Protein AF-A0A2R7SC81-F1 (afdb_monomer_lite)

pLDDT: mean 94.29, std 7.07, range [42.66, 98.12]

Structure (mmCIF, N/CA/C/O backbon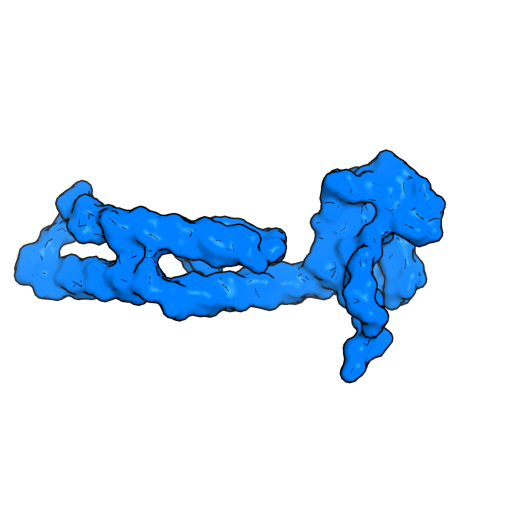e):
data_AF-A0A2R7SC81-F1
#
_entry.id   AF-A0A2R7SC81-F1
#
loop_
_atom_site.group_PDB
_atom_site.id
_atom_site.type_symbol
_atom_site.label_atom_id
_atom_site.label_alt_id
_atom_site.label_comp_id
_atom_site.label_asym_id
_atom_site.label_entity_id
_atom_site.label_seq_id
_atom_site.pdbx_PDB_ins_code
_atom_site.Cartn_x
_atom_site.Cartn_y
_atom_site.Cartn_z
_atom_site.occupancy
_atom_site.B_iso_or_equiv
_atom_site.auth_seq_id
_atom_site.auth_comp_id
_atom_site.auth_asym_id
_atom_site.auth_atom_id
_atom_site.pdbx_PDB_model_num
ATOM 1 N N . MET A 1 1 ? 4.784 -15.502 22.040 1.00 42.66 1 MET A N 1
ATOM 2 C CA . MET A 1 1 ? 3.346 -15.345 22.339 1.00 42.66 1 MET A CA 1
ATOM 3 C C . MET A 1 1 ? 3.071 -13.858 22.461 1.00 42.66 1 MET A C 1
ATOM 5 O O . MET A 1 1 ? 3.618 -13.239 23.364 1.00 42.66 1 MET A O 1
ATOM 9 N N . LEU A 1 2 ? 2.344 -13.264 21.513 1.00 50.34 2 LEU A N 1
ATOM 10 C CA . LEU A 1 2 ? 1.927 -11.863 21.614 1.00 50.34 2 LEU A CA 1
ATOM 11 C C . LEU A 1 2 ? 0.830 -11.797 22.681 1.00 50.34 2 LEU A C 1
ATOM 13 O O . LEU A 1 2 ? -0.274 -12.274 22.470 1.00 50.34 2 LEU A O 1
ATOM 17 N N . THR A 1 3 ? 1.156 -11.289 23.865 1.00 61.59 3 THR A N 1
ATOM 18 C CA . THR A 1 3 ? 0.229 -11.230 25.009 1.00 61.59 3 THR A CA 1
ATOM 19 C C . THR A 1 3 ? -0.643 -9.973 25.012 1.00 61.59 3 THR A C 1
ATOM 21 O O . THR A 1 3 ? -1.399 -9.759 25.955 1.00 61.59 3 THR A O 1
ATOM 24 N N . GLN A 1 4 ? -0.555 -9.130 23.978 1.00 80.62 4 GLN A N 1
ATOM 25 C CA . GLN A 1 4 ? -1.267 -7.855 23.906 1.00 80.62 4 GLN A CA 1
ATOM 26 C C . GLN A 1 4 ? -2.050 -7.731 22.604 1.00 80.62 4 GLN A C 1
ATOM 28 O O . GLN A 1 4 ? -1.534 -8.032 21.532 1.00 80.62 4 GLN A O 1
ATOM 33 N N . SER A 1 5 ? -3.279 -7.228 22.713 1.00 89.81 5 SER A N 1
ATOM 34 C CA . SER A 1 5 ? -4.103 -6.848 21.567 1.00 89.81 5 SER A CA 1
ATOM 35 C C . SER A 1 5 ? -3.439 -5.724 20.766 1.00 89.81 5 SER A C 1
ATOM 37 O O . SER A 1 5 ? -2.905 -4.804 21.390 1.00 89.81 5 SER A O 1
ATOM 39 N N . LYS A 1 6 ? -3.514 -5.725 19.433 1.00 92.81 6 LYS A N 1
ATOM 40 C CA . LYS A 1 6 ? -2.912 -4.705 18.552 1.00 92.81 6 LYS A CA 1
ATOM 41 C C . LYS A 1 6 ? -3.990 -3.993 17.740 1.00 92.81 6 LYS A C 1
ATOM 43 O O . LYS A 1 6 ? -4.846 -4.641 17.148 1.00 92.81 6 LYS A O 1
ATOM 48 N N . ALA A 1 7 ? -3.946 -2.662 17.689 1.00 95.56 7 ALA A N 1
ATOM 49 C CA . ALA A 1 7 ? -4.797 -1.908 16.772 1.00 95.56 7 ALA A CA 1
ATOM 50 C C . ALA A 1 7 ? -4.207 -1.939 15.353 1.00 95.56 7 ALA A C 1
ATOM 52 O O . ALA A 1 7 ? -3.069 -1.518 15.143 1.00 95.56 7 ALA A O 1
ATOM 53 N N . LEU A 1 8 ? -4.982 -2.433 14.386 1.00 94.62 8 LEU A N 1
ATOM 54 C CA . LEU A 1 8 ? -4.540 -2.614 12.998 1.00 94.62 8 LEU A CA 1
ATOM 55 C C . LEU A 1 8 ? -4.918 -1.429 12.103 1.00 94.62 8 LEU A C 1
ATOM 57 O O . LEU A 1 8 ? -4.164 -1.073 11.198 1.00 94.62 8 LEU A O 1
ATOM 61 N N . GLY A 1 9 ? -6.067 -0.810 12.370 1.00 95.25 9 GLY A N 1
ATOM 62 C CA . GLY A 1 9 ? -6.602 0.292 11.579 1.00 95.25 9 GLY A CA 1
ATOM 63 C C . GLY A 1 9 ? -8.039 0.626 11.958 1.00 95.25 9 GLY A C 1
ATOM 64 O O . GLY A 1 9 ? -8.497 0.328 13.065 1.00 95.25 9 GLY A O 1
ATOM 65 N N . THR A 1 10 ? -8.752 1.234 11.017 1.00 95.75 10 THR A N 1
ATOM 66 C CA . THR A 1 10 ? -10.188 1.507 11.113 1.00 95.75 10 THR A CA 1
ATOM 67 C C . THR A 1 10 ? -10.917 0.947 9.903 1.00 95.75 10 THR A C 1
ATOM 69 O O . THR A 1 10 ? -10.359 0.962 8.810 1.00 95.75 10 THR A O 1
ATOM 72 N N . ASP A 1 11 ? -12.160 0.525 10.104 1.00 94.81 11 ASP A N 1
ATOM 73 C CA . ASP A 1 11 ? -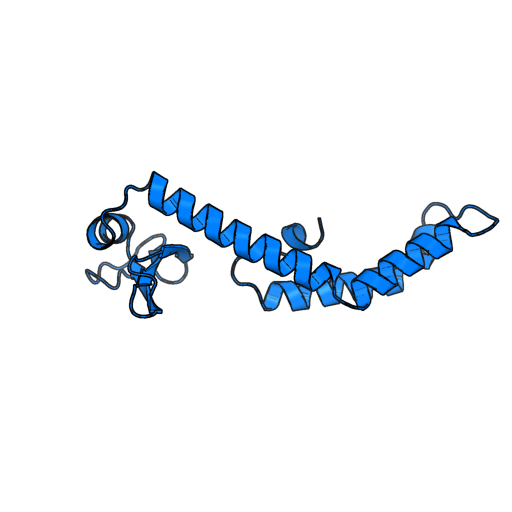13.065 0.042 9.063 1.00 94.81 11 ASP A CA 1
ATOM 74 C C . ASP A 1 11 ? -14.366 0.863 9.111 1.00 94.81 11 ASP A C 1
ATOM 76 O O . ASP A 1 11 ? -15.014 0.962 10.157 1.00 94.81 11 ASP A O 1
ATOM 80 N N . ASP A 1 12 ? -14.710 1.521 8.006 1.00 93.81 12 ASP A N 1
ATOM 81 C CA . ASP A 1 12 ? -15.928 2.316 7.837 1.00 93.81 12 ASP A CA 1
ATOM 82 C C . ASP A 1 12 ? -17.100 1.522 7.234 1.00 93.81 12 ASP A C 1
ATOM 84 O O . ASP A 1 12 ? -18.248 1.960 7.345 1.00 93.81 12 ASP A O 1
ATOM 88 N N . ALA A 1 13 ? -16.852 0.332 6.677 1.00 94.12 13 ALA A N 1
ATOM 89 C CA . ALA A 1 13 ? -17.889 -0.596 6.238 1.00 94.12 13 ALA A CA 1
ATOM 90 C C . ALA A 1 13 ? -18.550 -1.304 7.431 1.00 94.12 13 ALA A C 1
ATOM 92 O O . ALA A 1 13 ? -19.764 -1.539 7.429 1.00 94.12 13 ALA A O 1
ATOM 93 N N . VAL A 1 14 ? -17.784 -1.600 8.486 1.00 95.00 14 VAL A N 1
ATOM 94 C CA . VAL A 1 14 ? -18.324 -2.161 9.732 1.00 95.00 14 VAL A CA 1
ATOM 95 C C . VAL A 1 14 ? -18.812 -1.037 10.646 1.00 95.00 14 VAL A C 1
ATOM 97 O O . VAL A 1 14 ? -18.040 -0.341 11.306 1.00 95.00 14 VAL A O 1
ATOM 100 N N . THR A 1 15 ? -20.135 -0.881 10.713 1.00 96.69 15 THR A N 1
ATOM 101 C CA . THR A 1 15 ? -20.811 0.199 11.459 1.00 96.69 15 THR A CA 1
ATOM 102 C C . THR A 1 15 ? -21.418 -0.254 12.792 1.00 96.69 15 THR A C 1
ATOM 104 O O . THR A 1 15 ? -22.157 0.504 13.429 1.00 96.69 15 THR A O 1
ATOM 107 N N . THR A 1 16 ? -21.107 -1.473 13.242 1.00 96.88 16 THR A N 1
ATOM 108 C CA . THR A 1 16 ? -21.600 -2.055 14.501 1.00 96.88 16 THR A CA 1
ATOM 109 C C . THR A 1 16 ? -20.437 -2.504 15.381 1.00 96.88 16 THR A C 1
ATOM 111 O O . THR A 1 16 ? -19.447 -3.019 14.885 1.00 96.88 16 THR A O 1
ATOM 114 N N . CYS A 1 17 ? -20.531 -2.260 16.690 1.00 97.31 17 CYS A N 1
ATOM 115 C CA . CYS A 1 17 ? -19.509 -2.650 17.662 1.00 97.31 17 CYS A CA 1
ATOM 116 C C . CYS A 1 17 ? -19.721 -4.085 18.154 1.00 97.31 17 CYS A C 1
ATOM 118 O O . CYS A 1 17 ? -20.740 -4.354 18.793 1.00 97.31 17 CYS A O 1
ATOM 120 N N . ASP A 1 18 ? -18.708 -4.935 18.014 1.00 96.56 18 ASP A N 1
ATOM 121 C CA . ASP A 1 18 ? -18.754 -6.339 18.450 1.00 96.56 18 ASP A CA 1
ATOM 122 C C . ASP A 1 18 ? -18.852 -6.499 19.978 1.00 96.56 18 ASP A C 1
ATOM 124 O O . ASP A 1 18 ? -19.338 -7.503 20.483 1.00 96.56 18 ASP A O 1
ATOM 128 N N . CYS A 1 19 ? -18.434 -5.488 20.749 1.00 95.25 19 CYS A N 1
ATOM 129 C CA . CYS A 1 19 ? -18.451 -5.547 22.215 1.00 95.25 19 CYS A CA 1
ATOM 130 C C . CYS A 1 19 ? -19.814 -5.188 22.830 1.00 95.25 19 CYS A C 1
ATOM 132 O O . CYS A 1 19 ? -20.214 -5.783 23.826 1.00 95.25 19 CYS A O 1
ATOM 134 N N . CYS A 1 20 ? -20.502 -4.171 22.304 1.00 96.19 20 CYS A N 1
ATOM 135 C CA . CYS A 1 20 ? -21.724 -3.637 22.924 1.00 96.19 20 CYS A CA 1
ATOM 136 C C . CYS A 1 20 ? -22.944 -3.632 22.001 1.00 96.19 20 CYS A C 1
ATOM 138 O O . CYS A 1 20 ? -23.994 -3.132 22.396 1.00 96.19 20 CYS A O 1
ATOM 140 N N . GLY A 1 21 ? -22.802 -4.114 20.764 1.00 96.25 21 GLY A N 1
ATOM 141 C CA . GLY A 1 21 ? -23.875 -4.168 19.771 1.00 96.25 21 GLY A CA 1
ATOM 142 C C . GLY A 1 21 ? -24.332 -2.806 19.244 1.00 96.25 21 GLY A C 1
ATOM 143 O O . GLY A 1 21 ? -25.272 -2.737 18.457 1.00 96.25 21 GLY A O 1
ATOM 144 N N . ARG A 1 22 ? -23.700 -1.697 19.658 1.00 95.81 22 ARG A N 1
ATOM 145 C CA . ARG A 1 22 ? -24.069 -0.360 19.177 1.00 95.81 22 ARG A CA 1
ATOM 146 C C . ARG A 1 22 ? -23.828 -0.264 17.671 1.00 95.81 22 ARG A C 1
ATOM 148 O O . ARG A 1 22 ? -22.693 -0.437 17.235 1.00 95.81 22 ARG A O 1
ATOM 155 N N . SER A 1 23 ? -24.874 0.071 16.927 1.00 95.94 23 SER A N 1
ATOM 156 C CA . SER A 1 23 ? -24.873 0.252 15.474 1.00 95.94 23 SER A CA 1
ATOM 157 C C . SER A 1 23 ? -24.819 1.734 15.067 1.00 95.94 23 SER A C 1
ATOM 159 O O . SER A 1 23 ? -24.750 2.625 15.925 1.00 95.94 23 SER A O 1
ATOM 161 N N . ASN A 1 24 ? -24.844 2.002 13.754 1.00 94.94 24 ASN A N 1
ATOM 162 C CA . ASN A 1 24 ? -24.752 3.339 13.149 1.00 94.94 24 ASN A CA 1
ATOM 163 C C . ASN A 1 24 ? -23.475 4.104 13.544 1.00 94.94 24 ASN A C 1
ATOM 165 O O . ASN A 1 24 ? -23.481 5.325 13.731 1.00 94.94 24 ASN A O 1
ATOM 169 N N . LEU A 1 25 ? -22.367 3.382 13.716 1.00 95.06 25 LEU A N 1
ATOM 170 C CA . LEU A 1 25 ? -21.054 3.974 13.945 1.00 95.06 25 LEU A CA 1
ATOM 171 C C . LEU A 1 25 ? -20.484 4.508 12.630 1.00 95.06 25 LEU A C 1
ATOM 173 O O . LEU A 1 25 ? -20.637 3.882 11.589 1.00 95.06 25 LEU A O 1
ATOM 177 N N . LYS A 1 26 ? -19.783 5.648 12.690 1.00 95.25 26 LYS A N 1
ATOM 178 C CA . LYS A 1 26 ? -19.078 6.210 11.522 1.00 95.25 26 LYS A CA 1
ATOM 179 C C . LYS A 1 26 ? -17.922 5.327 11.046 1.00 95.25 26 LYS A C 1
ATOM 181 O O . LYS A 1 26 ? -17.550 5.399 9.888 1.00 95.25 26 LYS A O 1
ATOM 186 N N . PHE A 1 27 ? -17.314 4.605 11.981 1.00 95.75 27 PHE A N 1
ATOM 187 C CA . PHE A 1 27 ? -16.237 3.653 11.763 1.00 95.75 27 PHE A CA 1
ATOM 188 C C . PHE A 1 27 ? -16.095 2.779 13.010 1.00 95.75 27 PHE A C 1
ATOM 190 O O . PHE A 1 27 ? -16.524 3.154 14.114 1.00 95.75 27 PHE A O 1
ATOM 197 N N . THR A 1 28 ? -15.416 1.657 12.846 1.00 97.19 28 THR A N 1
ATOM 198 C CA . THR A 1 28 ? -14.918 0.810 13.923 1.00 97.19 28 THR A CA 1
ATOM 199 C C . THR A 1 28 ? -13.398 0.756 13.893 1.00 97.19 28 THR A C 1
ATOM 201 O O . THR A 1 28 ? -12.747 1.037 12.891 1.00 97.19 28 THR A O 1
ATOM 204 N N . VAL A 1 29 ? -12.816 0.472 15.048 1.00 96.94 29 VAL A N 1
ATOM 205 C CA . VAL A 1 29 ? -11.393 0.221 15.222 1.00 96.94 29 VAL A CA 1
ATOM 206 C C . VAL A 1 29 ? -11.178 -1.279 15.105 1.00 96.94 29 VAL A C 1
ATOM 208 O O . VAL A 1 29 ? -11.778 -2.037 15.869 1.00 96.94 29 VAL A O 1
ATOM 211 N N . VAL A 1 30 ? -10.310 -1.676 14.180 1.00 96.75 30 VAL A N 1
ATOM 212 C CA . VAL A 1 30 ? -9.934 -3.072 13.952 1.00 96.75 30 VAL A CA 1
ATOM 213 C C . VAL A 1 30 ? -8.855 -3.450 14.960 1.00 96.75 30 VAL A C 1
ATOM 215 O O . VAL A 1 30 ? -7.780 -2.836 14.987 1.00 96.75 30 VAL A O 1
ATOM 218 N N . ILE A 1 31 ? -9.141 -4.437 15.805 1.00 96.06 31 ILE A N 1
ATOM 219 C CA . ILE A 1 31 ? -8.230 -4.911 16.849 1.00 96.06 31 ILE A CA 1
ATOM 220 C C . ILE A 1 31 ? -7.972 -6.397 16.655 1.00 96.06 31 ILE A C 1
ATOM 222 O O . ILE A 1 31 ? -8.903 -7.189 16.597 1.00 96.06 31 ILE A O 1
ATOM 226 N N . GLU A 1 32 ? -6.700 -6.769 16.619 1.00 95.56 32 GLU A N 1
ATOM 227 C CA . GLU A 1 32 ? -6.270 -8.156 16.747 1.00 95.56 32 GLU A CA 1
ATOM 228 C C . GLU A 1 32 ? -6.114 -8.485 18.232 1.00 95.56 32 GLU A C 1
ATOM 230 O O . GLU A 1 32 ? -5.396 -7.791 18.958 1.00 95.56 32 GLU A O 1
ATOM 235 N N . LEU A 1 33 ? -6.815 -9.508 18.709 1.00 93.62 33 LEU A N 1
ATOM 236 C CA . LEU A 1 33 ? -6.722 -9.999 20.078 1.00 93.62 33 LEU A CA 1
ATOM 237 C C . LEU A 1 33 ? -5.498 -10.917 20.248 1.00 93.62 33 LEU A C 1
ATOM 239 O O . LEU A 1 33 ? -4.996 -11.463 19.269 1.00 93.62 33 LEU A O 1
ATOM 243 N N . PRO A 1 34 ? -5.038 -11.177 21.487 1.00 90.25 34 PRO A N 1
ATOM 244 C CA . PRO A 1 34 ? -3.953 -12.134 21.741 1.00 90.25 34 PRO A CA 1
ATOM 245 C C . PRO A 1 34 ? -4.222 -13.555 21.212 1.00 90.25 34 PRO A C 1
ATOM 247 O O . PRO A 1 34 ? -3.285 -14.320 21.000 1.00 90.25 34 PRO A O 1
ATOM 250 N N . SER A 1 35 ? -5.496 -13.912 21.005 1.00 89.25 35 SER A N 1
ATOM 251 C CA . SER A 1 35 ? -5.930 -15.167 20.378 1.00 89.25 35 SER A CA 1
ATOM 252 C C . SER A 1 35 ? -5.687 -15.221 18.863 1.00 89.25 35 SER A C 1
ATOM 254 O O . SER A 1 35 ? -5.809 -16.293 18.279 1.00 89.25 35 SER A O 1
ATOM 256 N N . GLY A 1 36 ? -5.363 -14.092 18.225 1.00 88.44 36 GLY A N 1
ATOM 257 C CA . GLY A 1 36 ? -5.315 -13.930 16.769 1.00 88.44 36 GLY A CA 1
ATOM 258 C C . GLY A 1 36 ? -6.670 -13.598 16.134 1.00 88.44 36 GLY A C 1
ATOM 259 O O . GLY A 1 36 ? -6.754 -13.438 14.921 1.00 88.44 36 GLY A O 1
ATOM 260 N N . GLU A 1 37 ? -7.735 -13.488 16.931 1.00 93.25 37 GLU A N 1
ATOM 261 C CA . GLU A 1 37 ? -9.054 -13.073 16.450 1.00 93.25 37 GLU A CA 1
ATOM 262 C C . GLU A 1 37 ? -9.076 -11.572 16.134 1.00 93.25 37 GLU A C 1
ATOM 264 O O . GLU A 1 37 ? -8.550 -10.763 16.900 1.00 93.25 37 GLU A O 1
ATOM 269 N N . VAL A 1 38 ? -9.709 -11.198 15.020 1.00 95.19 38 VAL A N 1
ATOM 270 C CA . VAL A 1 38 ? -9.882 -9.800 14.611 1.00 95.19 38 VAL A CA 1
ATOM 271 C C . VAL A 1 38 ? -11.302 -9.347 14.934 1.00 95.19 38 VAL A C 1
ATOM 273 O O . VAL A 1 38 ? -12.266 -9.929 14.444 1.00 95.19 38 VAL A O 1
ATOM 276 N N . VAL A 1 39 ? -11.419 -8.287 15.733 1.00 96.31 39 VAL A N 1
ATOM 277 C CA . VAL A 1 39 ? -12.689 -7.720 16.210 1.00 96.31 39 VAL A CA 1
ATOM 278 C C . VAL A 1 39 ? -12.815 -6.240 15.849 1.00 96.31 39 VAL A C 1
ATOM 280 O O . VAL A 1 39 ? -11.819 -5.518 15.740 1.00 96.31 39 VAL A O 1
ATOM 283 N N . HIS A 1 40 ? -14.054 -5.773 15.714 1.00 97.50 40 HIS A N 1
ATOM 284 C CA . HIS A 1 40 ? -14.415 -4.415 15.324 1.00 97.50 40 HIS A CA 1
ATOM 285 C C . HIS A 1 40 ? -15.098 -3.695 16.481 1.00 97.50 40 HIS A C 1
ATOM 287 O O . HIS A 1 40 ? -16.262 -3.919 16.823 1.00 97.50 40 HIS A O 1
ATOM 293 N N . TYR A 1 41 ? -14.372 -2.769 17.102 1.00 97.56 41 TYR A N 1
ATOM 294 C CA . TYR A 1 41 ? -14.889 -2.024 18.242 1.00 97.56 41 TYR A CA 1
ATOM 295 C C . TYR A 1 41 ? -15.153 -0.569 17.905 1.00 97.56 41 TYR A C 1
ATOM 297 O O . TYR A 1 41 ? -14.330 0.124 17.315 1.00 97.56 41 TYR A O 1
ATOM 305 N N . GLY A 1 42 ? -16.273 -0.043 18.399 1.00 96.81 42 GLY A N 1
ATOM 306 C CA . GLY A 1 42 ? -16.441 1.402 18.477 1.00 96.81 42 GLY A CA 1
ATOM 307 C C . GLY A 1 42 ? -15.309 2.025 19.301 1.00 96.81 42 GLY A C 1
ATOM 308 O O . GLY A 1 42 ? -14.785 1.411 20.231 1.00 96.81 42 GLY A O 1
ATOM 309 N N . GLN A 1 43 ? -14.954 3.273 19.004 1.00 95.31 43 GLN A N 1
ATOM 310 C CA . GLN A 1 43 ? -13.774 3.945 19.563 1.00 95.31 43 GLN A CA 1
ATOM 311 C C . GLN A 1 43 ? -13.659 3.874 21.104 1.00 95.31 43 GLN A C 1
ATOM 313 O O . GLN A 1 43 ? -12.568 3.709 21.641 1.00 95.31 43 GLN A O 1
ATOM 318 N N . VAL A 1 44 ? -14.780 3.990 21.826 1.00 95.44 44 VAL A N 1
ATOM 319 C CA . VAL A 1 44 ? -14.811 3.895 23.300 1.00 95.44 44 VAL A CA 1
ATOM 320 C C . VAL A 1 44 ? -14.590 2.455 23.775 1.00 95.44 44 VAL A C 1
ATOM 322 O O . VAL A 1 44 ? -13.862 2.226 24.742 1.00 95.44 44 VAL A O 1
ATOM 325 N N . CYS A 1 45 ? -15.193 1.477 23.097 1.00 96.38 45 CYS A N 1
ATOM 326 C CA . CYS A 1 45 ? -15.013 0.058 23.402 1.00 96.38 45 CYS A CA 1
ATOM 327 C C . CYS A 1 45 ? -13.585 -0.402 23.106 1.00 96.38 45 CYS A C 1
ATOM 329 O O . CYS A 1 45 ? -13.039 -1.165 23.895 1.00 96.38 45 CYS A O 1
ATOM 331 N N . ALA A 1 46 ? -12.961 0.132 22.053 1.00 95.44 46 ALA A N 1
ATOM 332 C CA . ALA A 1 46 ? -11.558 -0.100 21.739 1.00 95.44 46 ALA A CA 1
ATOM 333 C C . ALA A 1 46 ? -10.653 0.320 22.906 1.00 95.44 46 ALA A C 1
ATOM 335 O O . ALA A 1 46 ? -9.877 -0.490 23.409 1.00 95.44 46 ALA A O 1
ATOM 336 N N . THR A 1 47 ? -10.810 1.547 23.416 1.00 95.69 47 THR A N 1
ATOM 337 C CA . THR A 1 47 ? -10.022 2.016 24.570 1.00 95.69 47 THR A CA 1
ATOM 338 C C . THR A 1 47 ? -10.297 1.211 25.845 1.00 95.69 47 THR A C 1
ATOM 340 O O . THR A 1 47 ? -9.372 0.919 26.595 1.00 95.69 47 THR A O 1
ATOM 343 N N . ARG A 1 48 ? -11.554 0.805 26.085 1.00 94.69 48 ARG A N 1
ATOM 344 C CA . ARG A 1 48 ? -11.939 0.040 27.285 1.00 94.69 48 ARG A CA 1
ATOM 345 C C . ARG A 1 48 ? -11.410 -1.395 27.279 1.00 94.69 48 ARG A C 1
ATOM 347 O O . ARG A 1 48 ? -10.904 -1.832 28.301 1.00 94.69 48 ARG A O 1
ATOM 354 N N . ASN A 1 49 ? -11.513 -2.107 26.155 1.00 93.44 49 ASN A N 1
ATOM 355 C CA . ASN A 1 49 ? -11.076 -3.506 26.061 1.00 93.44 49 ASN A CA 1
ATOM 356 C C . ASN A 1 49 ? -9.555 -3.651 26.009 1.00 93.44 49 ASN A C 1
ATOM 358 O O . ASN A 1 49 ? -9.016 -4.635 26.497 1.00 93.44 49 ASN A O 1
ATOM 362 N N . THR A 1 50 ? -8.860 -2.678 25.420 1.00 91.94 50 THR A N 1
ATOM 363 C CA . THR A 1 50 ? -7.395 -2.736 25.295 1.00 91.94 50 THR A CA 1
ATOM 364 C C . THR A 1 50 ? -6.656 -2.070 26.452 1.00 91.94 50 THR A C 1
ATOM 366 O O . THR A 1 50 ? -5.451 -2.259 26.589 1.00 91.94 50 THR A O 1
ATOM 369 N N . GLY A 1 51 ? -7.339 -1.235 27.244 1.00 93.81 51 GLY A N 1
ATOM 370 C CA . GLY A 1 51 ? -6.709 -0.368 28.245 1.00 93.81 51 GLY A CA 1
ATOM 371 C C . GLY A 1 51 ? -5.843 0.747 27.645 1.00 93.81 51 GLY A C 1
ATOM 372 O O . GLY A 1 51 ? -5.161 1.460 28.379 1.00 93.81 51 GLY A O 1
ATOM 373 N N . LYS A 1 52 ? -5.851 0.913 26.316 1.00 93.88 52 LYS A N 1
ATOM 374 C CA . LYS A 1 52 ? -5.019 1.888 25.607 1.00 93.88 52 LYS A CA 1
ATOM 375 C C . LYS A 1 52 ? -5.755 3.203 25.433 1.00 93.88 52 LYS A C 1
ATOM 377 O O . LYS A 1 52 ? -6.959 3.261 25.186 1.00 93.88 52 LYS A O 1
ATOM 382 N N . THR A 1 53 ? -5.000 4.286 25.503 1.00 95.38 53 THR A N 1
ATOM 383 C CA . THR A 1 53 ? -5.466 5.624 25.147 1.00 95.38 53 THR A CA 1
ATOM 384 C C . THR A 1 53 ? -5.599 5.759 23.627 1.00 95.38 53 THR A C 1
ATOM 386 O O . THR A 1 53 ? -4.955 5.048 22.855 1.00 95.38 53 THR A O 1
ATOM 389 N N . ARG A 1 54 ? -6.404 6.721 23.160 1.00 94.12 54 ARG A N 1
ATOM 390 C CA . ARG A 1 54 ? -6.551 6.994 21.717 1.00 94.12 54 ARG A CA 1
ATOM 391 C C . ARG A 1 54 ? -5.215 7.286 21.013 1.00 94.12 54 ARG A C 1
ATOM 393 O O . ARG A 1 54 ? -5.024 6.749 19.926 1.00 94.12 54 ARG A O 1
ATOM 400 N N . PRO A 1 55 ? -4.284 8.081 21.583 1.00 96.06 55 PRO A N 1
ATOM 401 C CA . PRO A 1 55 ? -2.973 8.282 20.969 1.00 96.06 55 PRO A CA 1
ATOM 402 C C . PRO A 1 55 ? -2.180 6.984 20.797 1.00 96.06 55 PRO A C 1
ATOM 404 O 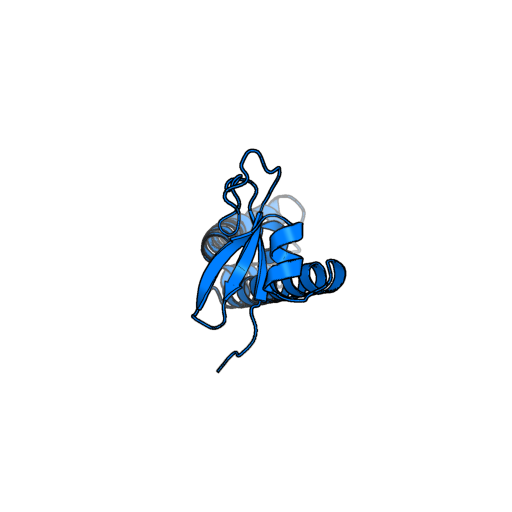O . PRO A 1 55 ? -1.549 6.808 19.761 1.00 96.06 55 PRO A O 1
ATOM 407 N N . GLN A 1 56 ? -2.247 6.062 21.765 1.00 95.69 56 GLN A N 1
ATOM 408 C CA . GLN A 1 56 ? -1.590 4.754 21.662 1.00 95.69 56 GLN A CA 1
ATOM 409 C C . GLN A 1 56 ? -2.203 3.907 20.543 1.00 95.69 56 GLN A C 1
ATOM 411 O O . GLN A 1 56 ? -1.467 3.388 19.710 1.00 95.69 56 GLN A O 1
ATOM 416 N N . LEU A 1 57 ? -3.538 3.839 20.460 1.00 95.44 57 LEU A N 1
ATOM 417 C CA . LEU A 1 57 ? -4.222 3.135 19.369 1.00 95.44 57 LEU A CA 1
ATOM 418 C C . LEU A 1 57 ? -3.833 3.714 18.001 1.00 95.44 57 LEU A C 1
ATOM 420 O O . LEU A 1 57 ? -3.455 2.972 17.102 1.00 95.44 57 LEU A O 1
ATOM 424 N N . ASN A 1 58 ? -3.851 5.040 17.853 1.00 95.56 58 ASN A N 1
ATOM 425 C CA . ASN A 1 58 ? -3.463 5.698 16.605 1.00 95.56 58 ASN A CA 1
ATOM 426 C C . ASN A 1 58 ? -1.988 5.451 16.248 1.00 95.56 58 ASN A C 1
ATOM 428 O O . ASN A 1 58 ? -1.657 5.285 15.074 1.00 95.56 58 ASN A O 1
ATOM 432 N N . ALA A 1 59 ? -1.094 5.437 17.242 1.00 95.88 59 ALA A N 1
ATOM 433 C CA . ALA A 1 59 ? 0.317 5.132 17.033 1.00 95.88 59 ALA A CA 1
ATOM 434 C C . ALA A 1 59 ? 0.513 3.691 16.539 1.00 95.88 59 ALA A C 1
ATOM 436 O O . ALA A 1 59 ? 1.300 3.468 15.621 1.00 95.88 59 ALA A O 1
ATOM 437 N N . GLU A 1 60 ? -0.239 2.736 17.086 1.00 95.38 60 GLU A N 1
ATOM 438 C CA . GLU A 1 60 ? -0.216 1.337 16.649 1.00 95.38 60 GLU A CA 1
ATOM 439 C C . GLU A 1 60 ? -0.738 1.164 15.229 1.00 95.38 60 GLU A C 1
ATOM 441 O O . GLU A 1 60 ? -0.048 0.557 14.413 1.00 95.38 60 GLU A O 1
ATOM 446 N N . MET A 1 61 ? -1.883 1.770 14.901 1.00 95.81 61 MET A N 1
ATOM 447 C CA . MET A 1 61 ? -2.416 1.760 13.535 1.00 95.81 61 MET A CA 1
ATOM 448 C C . MET A 1 61 ? -1.405 2.342 12.546 1.00 95.81 61 MET A C 1
ATOM 450 O O . MET A 1 61 ? -1.170 1.777 11.482 1.00 95.81 61 MET A O 1
ATOM 454 N N . LYS A 1 62 ? -0.754 3.455 12.909 1.00 95.44 62 LYS A N 1
ATOM 455 C CA . LYS A 1 62 ? 0.283 4.077 12.080 1.00 95.44 62 LYS A CA 1
ATOM 456 C C . LYS A 1 62 ? 1.508 3.175 11.921 1.00 95.44 62 LYS A C 1
ATOM 458 O O . LYS A 1 62 ? 2.059 3.109 10.824 1.00 95.44 62 LYS A O 1
ATOM 463 N N . SER A 1 63 ? 1.942 2.503 12.990 1.00 95.19 63 SER A N 1
ATOM 464 C CA . SER A 1 63 ? 3.055 1.547 12.939 1.00 95.19 63 SER A CA 1
ATOM 465 C C . SER A 1 63 ? 2.714 0.371 12.033 1.00 95.19 63 SER A C 1
ATOM 467 O O . SER A 1 63 ? 3.481 0.060 11.129 1.00 95.19 63 SER A O 1
ATOM 469 N N . HIS A 1 64 ? 1.533 -0.219 12.215 1.00 95.00 64 HIS A N 1
ATOM 470 C CA . HIS A 1 64 ? 1.043 -1.323 11.401 1.00 95.00 64 HIS A CA 1
ATOM 471 C C . HIS A 1 64 ? 0.936 -0.930 9.922 1.00 95.00 64 HIS A C 1
ATOM 473 O O . HIS A 1 64 ? 1.497 -1.606 9.065 1.00 95.00 64 HIS A O 1
ATOM 479 N N . HIS A 1 65 ? 0.320 0.213 9.611 1.00 95.44 65 HIS A N 1
ATOM 480 C CA . HIS A 1 65 ? 0.277 0.741 8.242 1.00 95.44 65 HIS A CA 1
ATOM 481 C C . HIS A 1 65 ? 1.684 0.961 7.666 1.00 95.44 65 HIS A C 1
ATOM 483 O O . HIS A 1 65 ? 1.967 0.619 6.519 1.00 95.44 65 HIS A O 1
ATOM 489 N N . GLY A 1 66 ? 2.608 1.481 8.478 1.00 95.44 66 GLY A N 1
ATOM 490 C CA . GLY A 1 66 ? 4.014 1.638 8.113 1.00 95.44 66 GLY A CA 1
ATOM 491 C C . GLY A 1 66 ? 4.712 0.310 7.797 1.00 95.44 66 GLY A C 1
ATOM 492 O O . GLY A 1 66 ? 5.458 0.240 6.817 1.00 95.44 66 GLY A O 1
ATOM 493 N N . GLU A 1 67 ? 4.449 -0.734 8.586 1.00 95.00 67 GLU A N 1
ATOM 494 C CA . GLU A 1 67 ? 4.939 -2.103 8.382 1.00 95.00 67 GLU A CA 1
ATOM 495 C C . GLU A 1 67 ? 4.413 -2.679 7.061 1.00 95.00 67 GLU A C 1
ATOM 497 O O . GLU A 1 67 ? 5.214 -3.149 6.247 1.00 95.00 67 GLU A O 1
ATOM 502 N N . GLN A 1 68 ? 3.103 -2.567 6.808 1.00 95.69 68 GLN A N 1
ATOM 503 C CA . GLN A 1 68 ? 2.474 -3.040 5.570 1.00 95.69 68 GLN A CA 1
ATOM 504 C C . GLN A 1 68 ? 3.027 -2.310 4.349 1.00 95.69 68 GLN A C 1
ATOM 506 O O . GLN A 1 68 ? 3.442 -2.937 3.375 1.00 95.69 68 GLN A O 1
ATOM 511 N N . ARG A 1 69 ? 3.148 -0.981 4.424 1.00 96.62 69 ARG A N 1
ATOM 512 C CA . ARG A 1 69 ? 3.746 -0.173 3.357 1.00 96.62 69 ARG A CA 1
ATOM 513 C C . ARG A 1 69 ? 5.196 -0.571 3.085 1.00 96.62 69 ARG A C 1
ATOM 515 O O . ARG A 1 69 ? 5.600 -0.684 1.929 1.00 96.62 69 ARG A O 1
ATOM 522 N N . ALA A 1 70 ? 6.000 -0.773 4.129 1.00 96.00 70 ALA A N 1
ATOM 523 C CA . ALA A 1 70 ? 7.394 -1.180 3.974 1.00 96.00 70 ALA A CA 1
ATOM 524 C C . ALA A 1 70 ? 7.510 -2.583 3.358 1.00 96.00 70 ALA A C 1
ATOM 526 O O . ALA A 1 70 ? 8.366 -2.806 2.502 1.00 96.00 70 ALA A O 1
ATOM 527 N N . ALA A 1 71 ? 6.646 -3.516 3.761 1.00 96.38 71 ALA A N 1
ATOM 528 C CA . ALA A 1 71 ? 6.585 -4.855 3.187 1.00 96.38 71 ALA A CA 1
ATOM 529 C C . ALA A 1 71 ? 6.161 -4.828 1.711 1.00 96.38 71 ALA A C 1
ATOM 531 O O . ALA A 1 71 ? 6.852 -5.420 0.881 1.00 96.38 71 ALA A O 1
ATOM 532 N N . ALA A 1 72 ? 5.119 -4.066 1.369 1.00 97.00 72 ALA A N 1
ATOM 533 C CA . ALA A 1 72 ? 4.655 -3.883 -0.003 1.00 97.00 72 ALA A CA 1
ATOM 534 C C . ALA A 1 72 ? 5.745 -3.284 -0.905 1.00 97.00 72 ALA A C 1
ATOM 536 O O . ALA A 1 72 ? 6.013 -3.803 -1.986 1.00 97.00 72 ALA A O 1
ATOM 537 N N . ARG A 1 73 ? 6.459 -2.250 -0.437 1.00 97.12 73 ARG A N 1
ATOM 538 C CA . ARG A 1 73 ? 7.602 -1.672 -1.167 1.00 97.12 73 ARG A CA 1
ATOM 539 C C . ARG A 1 73 ? 8.704 -2.688 -1.423 1.00 97.12 73 ARG A C 1
ATOM 541 O O . ARG A 1 73 ? 9.181 -2.782 -2.548 1.00 97.12 73 ARG A O 1
ATOM 548 N N . ARG A 1 74 ? 9.098 -3.463 -0.406 1.00 97.31 74 ARG A N 1
ATOM 549 C CA . ARG A 1 74 ? 10.116 -4.512 -0.575 1.00 97.31 74 ARG A CA 1
ATOM 550 C C . ARG A 1 74 ? 9.663 -5.573 -1.577 1.00 97.31 74 ARG A C 1
ATOM 552 O O . ARG A 1 74 ? 10.452 -5.962 -2.431 1.00 97.31 74 ARG A O 1
ATOM 559 N N . ALA A 1 75 ? 8.404 -6.004 -1.499 1.00 96.81 75 ALA A N 1
ATOM 560 C CA . ALA A 1 75 ? 7.837 -6.977 -2.428 1.00 96.81 75 ALA A CA 1
ATOM 561 C C . ALA A 1 75 ? 7.852 -6.454 -3.872 1.00 96.81 75 ALA A C 1
ATOM 563 O O . ALA A 1 75 ? 8.276 -7.168 -4.778 1.00 96.81 75 ALA A O 1
ATOM 564 N N . PHE A 1 76 ? 7.464 -5.194 -4.081 1.00 97.62 76 PHE A N 1
ATOM 565 C CA . PHE A 1 76 ? 7.496 -4.571 -5.400 1.00 97.62 76 PHE A CA 1
ATOM 566 C C . PHE A 1 76 ? 8.924 -4.379 -5.929 1.00 97.62 76 PHE A C 1
ATOM 568 O O . PHE A 1 76 ? 9.198 -4.704 -7.079 1.00 97.62 76 PHE A O 1
ATOM 575 N N . GLN A 1 77 ? 9.860 -3.928 -5.092 1.00 96.69 77 GLN A N 1
ATOM 576 C CA . GLN A 1 77 ? 11.267 -3.752 -5.476 1.00 96.69 77 GLN A CA 1
ATOM 577 C C . GLN A 1 77 ? 11.956 -5.072 -5.847 1.00 96.69 77 GLN A C 1
ATOM 579 O O . GLN A 1 77 ? 12.840 -5.088 -6.702 1.00 96.69 77 GLN A O 1
ATOM 584 N N . ALA A 1 78 ? 11.549 -6.179 -5.224 1.00 97.19 78 ALA A N 1
ATOM 585 C CA . ALA A 1 78 ? 12.016 -7.517 -5.570 1.00 97.19 78 ALA A CA 1
ATOM 586 C C . ALA A 1 78 ? 11.320 -8.098 -6.818 1.00 97.19 78 ALA A C 1
ATOM 588 O O . ALA A 1 78 ? 11.740 -9.140 -7.322 1.00 97.19 78 ALA A O 1
ATOM 589 N N . HIS A 1 79 ? 10.259 -7.460 -7.322 1.00 97.75 79 HIS A N 1
ATOM 590 C CA . HIS A 1 79 ? 9.484 -7.978 -8.443 1.00 97.75 79 HIS A CA 1
ATOM 591 C C . HIS A 1 79 ? 10.267 -7.875 -9.768 1.00 97.75 79 HIS A C 1
ATOM 593 O O . HIS A 1 79 ? 10.832 -6.814 -10.063 1.00 97.75 79 HIS A O 1
ATOM 599 N N . PRO A 1 80 ? 10.249 -8.909 -10.637 1.00 98.12 80 PRO A N 1
ATOM 600 C CA . PRO A 1 80 ? 10.964 -8.884 -11.915 1.00 98.12 80 PRO A CA 1
ATOM 601 C C . PRO A 1 80 ? 10.616 -7.685 -12.805 1.00 98.12 80 PRO A C 1
ATOM 603 O O . PRO A 1 80 ? 11.499 -7.116 -13.438 1.00 98.12 80 PRO A O 1
ATOM 606 N N . ALA A 1 81 ? 9.349 -7.256 -12.817 1.00 97.69 81 ALA A N 1
ATOM 607 C CA . ALA A 1 81 ? 8.913 -6.098 -13.603 1.00 97.69 81 ALA A CA 1
ATOM 608 C C . ALA A 1 81 ? 9.568 -4.780 -13.147 1.00 97.69 81 ALA A C 1
ATOM 610 O O . ALA A 1 81 ? 9.953 -3.969 -13.987 1.00 97.69 81 ALA A O 1
ATOM 611 N N . TYR A 1 82 ? 9.763 -4.586 -11.835 1.00 97.62 82 TYR A N 1
ATOM 612 C CA . TYR A 1 82 ? 10.480 -3.419 -11.313 1.00 97.62 82 TYR A CA 1
ATOM 613 C C . TYR A 1 82 ? 11.948 -3.444 -11.750 1.00 97.62 82 TYR A C 1
ATOM 615 O O . TYR A 1 82 ? 12.476 -2.455 -12.258 1.00 97.62 82 TYR A O 1
ATOM 623 N N . LEU A 1 83 ? 12.606 -4.598 -11.618 1.00 97.75 83 LEU A N 1
ATOM 624 C CA . LEU A 1 83 ? 13.995 -4.776 -12.044 1.00 97.75 83 LEU A CA 1
ATOM 625 C C . LEU A 1 83 ? 14.162 -4.546 -13.555 1.00 97.75 83 LEU A C 1
ATOM 627 O O . LEU A 1 83 ? 15.102 -3.867 -13.972 1.00 97.75 83 LEU A O 1
ATOM 631 N N . ALA A 1 84 ? 13.227 -5.047 -14.367 1.00 97.81 84 ALA A N 1
ATOM 632 C CA . ALA A 1 84 ? 13.201 -4.847 -15.813 1.00 97.81 84 ALA A CA 1
ATOM 633 C C . ALA A 1 84 ? 13.020 -3.369 -16.188 1.00 97.81 84 ALA A C 1
ATOM 635 O O . ALA A 1 84 ? 13.739 -2.857 -17.046 1.00 97.81 84 ALA A O 1
ATOM 636 N N . GLU A 1 85 ? 12.120 -2.652 -15.512 1.00 97.81 85 GLU A N 1
ATOM 637 C CA . GLU A 1 85 ? 11.968 -1.206 -15.673 1.00 97.81 85 GLU A CA 1
ATOM 638 C C . GLU A 1 85 ? 13.277 -0.469 -15.366 1.00 97.81 85 GLU A C 1
ATOM 640 O O . GLU A 1 85 ? 13.752 0.322 -16.187 1.00 97.81 85 GLU A O 1
ATOM 645 N N . ARG A 1 86 ? 13.902 -0.748 -14.213 1.00 98.00 86 ARG A N 1
ATOM 646 C CA . ARG A 1 86 ? 15.183 -0.135 -13.827 1.00 98.00 86 ARG A CA 1
ATOM 647 C C . ARG A 1 86 ? 16.284 -0.425 -14.846 1.00 98.00 86 ARG A C 1
ATOM 649 O O . ARG A 1 86 ? 17.040 0.487 -15.185 1.00 98.00 86 ARG A O 1
ATOM 656 N N . ALA A 1 87 ? 16.351 -1.652 -15.360 1.00 97.81 87 ALA A N 1
ATOM 657 C CA . ALA A 1 87 ? 17.292 -2.030 -16.409 1.00 97.81 87 ALA A CA 1
ATOM 658 C C . ALA A 1 87 ? 17.039 -1.242 -17.702 1.00 97.81 87 ALA A C 1
ATOM 660 O O . ALA A 1 87 ? 17.986 -0.749 -18.316 1.00 97.81 87 ALA A O 1
ATOM 661 N N . ARG A 1 88 ? 15.771 -1.042 -18.080 1.00 97.31 88 ARG A N 1
ATOM 662 C CA . ARG A 1 88 ? 15.418 -0.316 -19.303 1.00 97.31 88 ARG A CA 1
ATOM 663 C C . ARG A 1 88 ? 15.700 1.181 -19.209 1.00 97.31 88 ARG A C 1
ATOM 665 O O . ARG A 1 88 ? 16.156 1.780 -20.181 1.00 97.31 88 ARG A O 1
ATOM 672 N N . PHE A 1 89 ? 15.521 1.778 -18.032 1.00 96.50 89 PHE A N 1
ATOM 673 C CA . PHE A 1 89 ? 16.009 3.134 -17.765 1.00 96.50 89 PHE A CA 1
ATOM 674 C C . PHE A 1 89 ? 17.537 3.222 -17.865 1.00 96.50 89 PHE A C 1
ATOM 676 O O . PHE A 1 89 ? 18.044 4.131 -18.517 1.00 96.50 89 PHE A O 1
ATOM 683 N N . ALA A 1 90 ? 18.268 2.266 -17.285 1.00 96.75 90 ALA A N 1
ATOM 684 C CA . ALA A 1 90 ? 19.729 2.248 -17.355 1.00 96.75 90 ALA A CA 1
ATOM 685 C C . ALA A 1 90 ? 20.248 2.092 -18.795 1.00 96.75 90 ALA A C 1
ATOM 687 O O . ALA A 1 90 ? 21.262 2.683 -19.153 1.00 96.75 90 ALA A O 1
ATOM 688 N N . GLU A 1 91 ? 19.559 1.321 -19.635 1.00 96.56 91 GLU A N 1
ATOM 689 C CA . GLU A 1 91 ? 19.887 1.193 -21.055 1.00 96.56 91 GLU A CA 1
ATOM 690 C C . GLU A 1 91 ? 19.690 2.500 -21.815 1.00 96.56 91 GLU A C 1
ATOM 692 O O . GLU A 1 91 ? 20.592 2.920 -22.536 1.00 96.56 91 GLU A O 1
ATOM 697 N N . ARG A 1 92 ? 18.555 3.178 -21.604 1.00 95.69 92 ARG A N 1
ATOM 698 C CA . ARG A 1 92 ? 18.290 4.494 -22.198 1.00 95.69 92 ARG A CA 1
ATOM 699 C C . ARG A 1 92 ? 19.415 5.481 -21.884 1.00 95.69 92 ARG A C 1
ATOM 701 O O . ARG A 1 92 ? 19.839 6.226 -22.762 1.00 95.69 92 ARG A O 1
ATOM 708 N N . ASP A 1 93 ? 19.886 5.479 -20.640 1.00 93.94 93 ASP A N 1
ATOM 709 C CA . ASP A 1 93 ? 20.909 6.411 -20.161 1.00 93.94 93 ASP A CA 1
ATOM 710 C C . ASP A 1 93 ? 22.316 6.093 -20.712 1.00 93.94 93 ASP A C 1
ATOM 712 O O . ASP A 1 93 ? 23.184 6.963 -20.701 1.00 93.94 93 ASP A O 1
ATOM 716 N N . ARG A 1 94 ? 22.540 4.876 -21.230 1.00 95.56 94 ARG A N 1
ATOM 717 C CA . ARG A 1 94 ? 23.796 4.452 -21.882 1.00 95.56 94 ARG A CA 1
ATOM 718 C C . ARG A 1 94 ? 23.816 4.673 -23.393 1.00 95.56 94 ARG A C 1
ATOM 720 O O . ARG A 1 94 ? 24.848 4.429 -24.016 1.00 95.56 94 ARG A O 1
ATOM 727 N N . LEU A 1 95 ? 22.701 5.079 -24.000 1.00 94.38 95 LEU A N 1
ATOM 728 C CA . LEU A 1 95 ? 22.659 5.309 -25.440 1.00 94.38 95 LEU A CA 1
ATOM 729 C C . LEU A 1 95 ? 23.620 6.445 -25.832 1.00 94.38 95 LEU A C 1
ATOM 731 O O . LEU A 1 95 ? 23.691 7.459 -25.135 1.00 94.38 95 LEU A O 1
ATOM 735 N N . PRO A 1 96 ? 24.321 6.323 -26.975 1.00 93.06 96 PRO A N 1
ATOM 736 C CA . PRO A 1 96 ? 25.252 7.352 -27.443 1.00 93.06 96 PRO A CA 1
ATOM 737 C C . PRO A 1 96 ? 24.542 8.670 -27.779 1.00 93.06 96 PRO A C 1
ATOM 739 O O . PRO A 1 96 ? 25.152 9.736 -27.751 1.00 93.06 96 PRO A O 1
ATOM 742 N N . VAL A 1 97 ? 23.242 8.604 -28.077 1.00 93.31 97 VAL A N 1
ATOM 743 C CA . VAL A 1 97 ? 22.378 9.765 -28.277 1.00 93.31 97 VA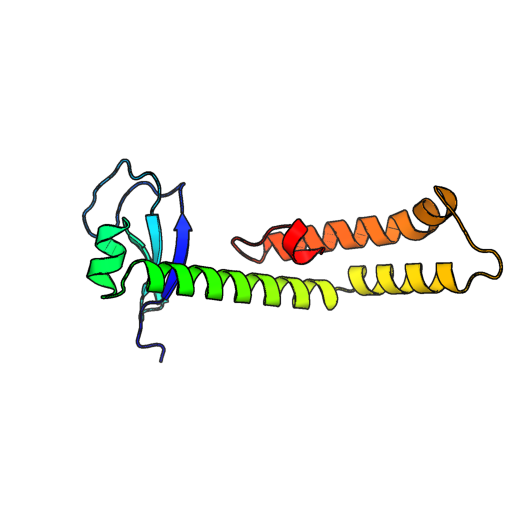L A CA 1
ATOM 744 C C . VAL A 1 97 ? 21.407 9.852 -27.111 1.00 93.31 97 VAL A C 1
ATOM 746 O O . VAL A 1 97 ? 20.643 8.922 -26.847 1.00 93.31 97 VAL A O 1
ATOM 749 N N . ARG A 1 98 ? 21.398 11.004 -26.437 1.00 92.94 98 ARG A N 1
ATOM 750 C CA . ARG A 1 98 ? 20.456 11.276 -25.354 1.00 92.94 98 ARG A CA 1
ATOM 751 C C . ARG A 1 98 ? 19.036 11.356 -25.910 1.00 92.94 98 ARG A C 1
ATOM 753 O O . ARG A 1 98 ? 18.677 12.327 -26.573 1.00 92.94 98 ARG A O 1
ATOM 760 N N . LEU A 1 99 ? 18.212 10.360 -25.594 1.00 94.19 99 LEU A N 1
ATOM 761 C CA . LEU A 1 99 ? 16.781 10.418 -25.878 1.00 94.19 99 LEU A CA 1
ATOM 762 C C . LEU A 1 99 ? 16.116 11.443 -24.951 1.00 94.19 99 LEU A C 1
ATOM 764 O O . LEU A 1 99 ? 16.368 11.458 -23.745 1.00 94.19 99 LEU A O 1
ATOM 768 N N . LEU A 1 100 ? 15.236 12.280 -25.503 1.00 93.12 100 LEU A N 1
ATOM 769 C CA . LEU A 1 100 ? 14.510 13.316 -24.765 1.00 93.12 100 LEU A CA 1
ATOM 770 C C . LEU A 1 100 ? 13.006 13.256 -25.049 1.00 93.12 100 LEU A C 1
ATOM 772 O O . LEU A 1 100 ? 12.558 12.702 -26.056 1.00 93.12 100 LEU A O 1
ATOM 776 N N . GLY A 1 101 ? 12.228 13.844 -24.140 1.00 94.31 101 GLY A N 1
ATOM 777 C CA . GLY A 1 101 ? 10.787 14.027 -24.294 1.00 94.31 101 GLY A CA 1
ATOM 778 C C . GLY A 1 101 ? 10.039 12.725 -24.584 1.00 94.31 101 GLY A C 1
ATOM 779 O O . GLY A 1 101 ? 10.259 11.699 -23.937 1.00 94.31 101 GLY A O 1
ATOM 780 N N . ARG A 1 102 ? 9.144 12.773 -25.574 1.00 95.56 102 ARG A N 1
ATOM 781 C CA . ARG A 1 102 ? 8.269 11.650 -25.929 1.00 95.56 102 ARG A CA 1
ATOM 782 C C . ARG A 1 102 ? 9.039 10.407 -26.377 1.00 95.56 102 ARG A C 1
ATOM 784 O O . ARG A 1 102 ? 8.661 9.312 -25.990 1.00 95.56 102 ARG A O 1
ATOM 791 N N . VAL A 1 103 ? 10.148 10.571 -27.098 1.00 95.88 103 VAL A N 1
ATOM 792 C CA . VAL A 1 103 ? 10.963 9.441 -27.576 1.00 95.88 103 VAL A CA 1
ATOM 793 C C . VAL A 1 103 ? 11.571 8.673 -26.400 1.00 95.88 103 VAL A C 1
ATOM 795 O O . VAL A 1 103 ? 11.512 7.448 -26.354 1.00 95.88 103 VAL A O 1
ATOM 798 N N . ALA A 1 104 ? 12.093 9.390 -25.401 1.00 94.69 104 ALA A N 1
ATOM 799 C CA . ALA A 1 104 ? 12.588 8.772 -24.172 1.00 94.69 104 ALA A CA 1
ATOM 800 C C . ALA A 1 104 ? 11.478 8.081 -23.371 1.00 94.69 104 ALA A C 1
ATOM 802 O O . ALA A 1 104 ? 11.730 7.046 -22.758 1.00 94.69 104 ALA A O 1
ATOM 803 N N . ALA A 1 105 ? 10.273 8.659 -23.352 1.00 94.94 105 ALA A N 1
ATOM 804 C CA . ALA A 1 105 ? 9.123 8.077 -22.671 1.00 94.94 105 ALA A CA 1
ATOM 805 C C . ALA A 1 105 ? 8.646 6.792 -23.363 1.00 94.94 105 ALA A C 1
ATOM 807 O O . ALA A 1 105 ? 8.430 5.791 -22.687 1.00 94.94 105 ALA A O 1
ATOM 808 N N . ASP A 1 106 ? 8.540 6.802 -24.692 1.00 97.19 106 ASP A N 1
ATOM 809 C CA . ASP A 1 106 ? 8.121 5.646 -25.485 1.00 97.19 106 ASP A CA 1
ATOM 810 C C . ASP A 1 106 ? 9.137 4.499 -25.389 1.00 97.19 106 ASP A C 1
ATOM 812 O O . ASP A 1 106 ? 8.734 3.345 -25.269 1.00 97.19 106 ASP A O 1
ATOM 816 N N . PHE A 1 107 ? 10.439 4.807 -25.308 1.00 96.75 107 PHE A N 1
ATOM 817 C CA . PHE A 1 107 ? 11.499 3.808 -25.123 1.00 96.75 107 PHE A CA 1
ATOM 818 C C . PHE A 1 107 ? 11.317 2.944 -23.862 1.00 96.75 107 PHE A C 1
ATOM 820 O O . PHE A 1 107 ? 11.607 1.747 -23.878 1.00 96.75 107 PHE A O 1
ATOM 827 N N . VAL A 1 108 ? 10.848 3.541 -22.760 1.00 97.00 108 VAL A N 1
ATOM 828 C CA . VAL A 1 108 ? 10.659 2.844 -21.473 1.00 97.00 108 VAL A CA 1
ATOM 829 C C . VAL A 1 108 ? 9.210 2.426 -21.214 1.00 97.00 108 VAL A C 1
ATOM 831 O O . VAL A 1 108 ? 8.963 1.710 -20.247 1.00 97.00 108 VAL A O 1
ATOM 834 N N . ARG A 1 109 ? 8.254 2.863 -22.045 1.00 97.12 109 ARG A N 1
ATOM 835 C CA . ARG A 1 109 ? 6.805 2.759 -21.795 1.00 97.12 109 ARG A CA 1
ATOM 836 C C . ARG A 1 109 ? 6.367 1.344 -21.432 1.00 97.12 109 ARG A C 1
ATOM 838 O O . ARG A 1 109 ? 5.826 1.154 -20.355 1.00 97.12 109 ARG A O 1
ATOM 845 N N . ALA A 1 110 ? 6.693 0.356 -22.262 1.00 97.44 110 ALA A N 1
ATOM 846 C CA . ALA A 1 110 ? 6.283 -1.028 -22.024 1.00 97.44 110 ALA A CA 1
ATOM 847 C C . ALA A 1 110 ? 6.797 -1.584 -20.681 1.00 97.44 110 ALA A C 1
ATOM 849 O O . ALA A 1 110 ? 6.073 -2.283 -19.978 1.00 97.44 110 ALA A O 1
ATOM 850 N N . ALA A 1 111 ? 8.032 -1.244 -20.294 1.00 97.50 111 ALA A N 1
ATOM 851 C CA . ALA A 1 111 ? 8.596 -1.682 -19.019 1.00 97.50 111 ALA A CA 1
ATOM 852 C C . ALA A 1 111 ? 7.949 -0.956 -17.826 1.00 97.50 111 ALA A C 1
ATOM 854 O O . ALA A 1 111 ? 7.729 -1.571 -16.785 1.00 97.50 111 ALA A O 1
ATOM 855 N N . ARG A 1 112 ? 7.604 0.329 -17.990 1.00 97.56 112 ARG A N 1
ATOM 856 C CA . ARG A 1 112 ? 6.852 1.092 -16.985 1.00 97.56 112 ARG A CA 1
ATOM 857 C C . ARG A 1 112 ? 5.447 0.539 -16.786 1.00 97.56 112 ARG A C 1
ATOM 859 O O . ARG A 1 112 ? 5.053 0.344 -15.647 1.00 97.56 112 ARG A O 1
ATOM 866 N N . ASP A 1 113 ? 4.730 0.251 -17.870 1.00 97.94 113 ASP A N 1
ATOM 867 C CA . ASP A 1 113 ? 3.366 -0.282 -17.816 1.00 97.94 113 ASP A CA 1
ATOM 868 C C . ASP A 1 113 ? 3.347 -1.654 -17.115 1.00 97.94 113 ASP A C 1
ATOM 870 O O . ASP A 1 113 ? 2.508 -1.904 -16.252 1.00 97.94 113 ASP A O 1
ATOM 874 N N . ALA A 1 114 ? 4.332 -2.514 -17.402 1.00 97.50 114 ALA A N 1
ATOM 875 C CA . ALA A 1 114 ? 4.496 -3.792 -16.707 1.00 97.50 114 ALA A CA 1
ATOM 876 C C . ALA A 1 114 ? 4.814 -3.622 -15.208 1.00 97.50 114 ALA A C 1
ATOM 878 O O . ALA A 1 114 ? 4.316 -4.379 -14.374 1.00 97.50 114 ALA A O 1
ATOM 879 N N . ALA A 1 115 ? 5.641 -2.636 -14.844 1.00 97.56 115 ALA A N 1
ATOM 880 C CA . ALA A 1 115 ? 5.928 -2.324 -13.446 1.00 97.56 115 ALA A CA 1
ATOM 881 C C . ALA A 1 115 ? 4.708 -1.724 -12.725 1.00 97.56 115 ALA A C 1
ATOM 883 O O . ALA A 1 115 ? 4.473 -2.041 -11.561 1.00 97.56 115 ALA A O 1
ATOM 884 N N . ASP A 1 116 ? 3.911 -0.899 -13.402 1.00 97.81 116 ASP A N 1
ATOM 885 C CA . ASP A 1 116 ? 2.675 -0.334 -12.857 1.00 97.81 116 ASP A CA 1
ATOM 886 C C . ASP A 1 116 ? 1.650 -1.441 -12.566 1.00 97.81 116 ASP A C 1
ATOM 888 O O . ASP A 1 116 ? 1.053 -1.449 -11.488 1.00 97.81 116 ASP A O 1
ATOM 892 N N . GLU A 1 117 ? 1.495 -2.413 -13.469 1.00 97.69 117 GLU A N 1
ATOM 893 C CA . GLU A 1 117 ? 0.605 -3.559 -13.251 1.00 97.69 117 GLU A CA 1
ATOM 894 C C . GLU A 1 117 ? 1.084 -4.436 -12.087 1.00 97.69 117 GLU A C 1
ATOM 896 O O . GLU A 1 117 ? 0.325 -4.706 -11.156 1.00 97.69 117 GLU A O 1
ATOM 901 N N . ALA A 1 118 ? 2.377 -4.768 -12.042 1.00 97.12 118 ALA A N 1
ATOM 902 C CA . ALA A 1 118 ? 2.952 -5.499 -10.915 1.00 97.12 118 ALA A CA 1
ATOM 903 C C . ALA A 1 118 ? 2.781 -4.760 -9.575 1.00 97.12 118 ALA A C 1
ATOM 905 O O . ALA A 1 118 ? 2.545 -5.379 -8.538 1.00 97.12 118 ALA A O 1
ATOM 906 N N . CYS A 1 119 ? 2.881 -3.428 -9.571 1.00 97.38 119 CYS A N 1
ATOM 907 C CA . CYS A 1 119 ? 2.625 -2.626 -8.379 1.00 97.38 119 CYS A CA 1
ATOM 908 C C . CYS A 1 119 ? 1.165 -2.765 -7.917 1.00 97.38 119 CYS A C 1
ATOM 910 O O . CYS A 1 119 ? 0.923 -2.927 -6.721 1.00 97.38 119 CYS A O 1
ATOM 912 N N . ARG A 1 120 ? 0.192 -2.766 -8.841 1.00 96.81 120 ARG A N 1
ATOM 913 C CA . ARG A 1 120 ? -1.227 -2.998 -8.510 1.00 96.81 120 ARG A CA 1
ATOM 914 C C . ARG A 1 120 ? -1.454 -4.385 -7.921 1.00 96.81 120 ARG A C 1
ATOM 916 O O . ARG A 1 120 ? -2.147 -4.498 -6.913 1.00 96.81 120 ARG A O 1
ATOM 923 N N . GLU A 1 121 ? -0.833 -5.416 -8.490 1.00 96.06 121 GLU A N 1
ATOM 924 C CA . GLU A 1 121 ? -0.907 -6.777 -7.951 1.00 96.06 121 GLU A CA 1
ATOM 925 C C . GLU A 1 121 ? -0.322 -6.876 -6.541 1.00 96.06 121 GLU A C 1
ATOM 927 O O . GLU A 1 121 ? -0.893 -7.538 -5.674 1.00 96.06 121 GLU A O 1
ATOM 932 N N . VAL A 1 122 ? 0.817 -6.220 -6.292 1.00 95.69 122 VAL A N 1
ATOM 933 C CA . VAL A 1 122 ? 1.423 -6.167 -4.958 1.00 95.69 122 VAL A CA 1
ATOM 934 C C . VAL A 1 122 ? 0.476 -5.469 -3.993 1.00 95.69 122 VAL A C 1
ATOM 936 O O . VAL A 1 122 ? 0.158 -6.032 -2.953 1.00 95.69 122 VAL A O 1
ATOM 939 N N . VAL A 1 123 ? -0.021 -4.285 -4.343 1.00 96.06 123 VAL A N 1
ATOM 940 C CA . VAL A 1 123 ? -0.953 -3.512 -3.510 1.00 96.06 123 VAL A CA 1
ATOM 941 C C . VAL A 1 123 ? -2.199 -4.322 -3.154 1.00 96.06 123 VAL A C 1
ATOM 943 O O . VAL A 1 1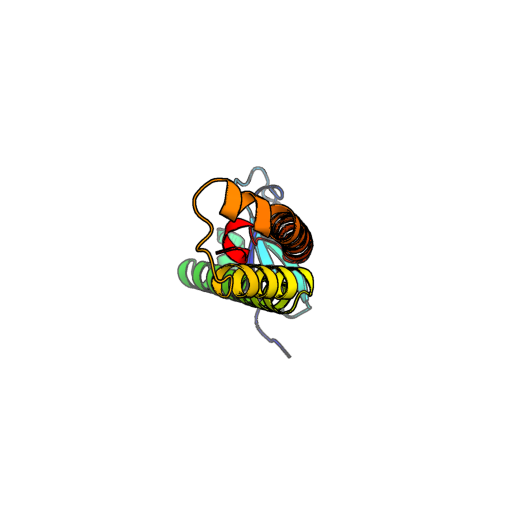23 ? -2.602 -4.320 -1.998 1.00 96.06 123 VAL A O 1
ATOM 946 N N . ALA A 1 124 ? -2.751 -5.096 -4.092 1.00 95.06 124 ALA A N 1
ATOM 947 C CA . ALA A 1 124 ? -3.909 -5.954 -3.837 1.00 95.06 124 ALA A CA 1
ATOM 948 C C . ALA A 1 124 ? -3.668 -7.028 -2.753 1.00 95.06 124 ALA A C 1
ATOM 950 O O . ALA A 1 124 ? -4.625 -7.532 -2.169 1.00 95.06 124 ALA A O 1
ATOM 951 N N . ARG A 1 125 ? -2.407 -7.377 -2.457 1.00 94.44 125 ARG A N 1
ATOM 952 C CA . ARG A 1 125 ? -2.035 -8.347 -1.409 1.00 94.44 125 ARG A CA 1
ATOM 953 C C . ARG A 1 125 ? -1.828 -7.707 -0.035 1.00 94.44 125 ARG A C 1
ATOM 955 O O . ARG A 1 125 ? -1.785 -8.431 0.957 1.00 94.44 125 ARG A O 1
ATOM 962 N N . PHE A 1 126 ? -1.671 -6.386 0.038 1.00 92.75 126 PHE A N 1
ATOM 963 C CA . PHE A 1 126 ? -1.391 -5.665 1.279 1.00 92.75 126 PHE A CA 1
ATOM 964 C C . PHE A 1 126 ? -2.573 -4.767 1.647 1.00 92.75 126 PHE A C 1
ATOM 966 O O . PHE A 1 126 ? -2.795 -3.720 1.042 1.00 92.75 126 PHE A O 1
ATOM 973 N N . ALA A 1 127 ? -3.321 -5.167 2.675 1.00 83.00 127 ALA A N 1
ATOM 974 C CA . ALA A 1 127 ? -4.477 -4.413 3.145 1.00 83.00 127 ALA A CA 1
ATOM 975 C C . ALA A 1 127 ? -4.093 -2.986 3.580 1.00 83.00 127 ALA A C 1
ATOM 977 O O . ALA A 1 127 ? -3.103 -2.779 4.283 1.00 83.00 127 ALA A O 1
ATOM 978 N N . GLY A 1 128 ? -4.900 -2.006 3.169 1.00 86.38 128 GLY A N 1
ATOM 979 C CA . GLY A 1 128 ? -4.764 -0.600 3.563 1.00 86.38 128 GLY A CA 1
ATOM 980 C C . GLY A 1 128 ? -3.669 0.192 2.842 1.00 86.38 128 GLY A C 1
ATOM 981 O O . GLY A 1 128 ? -3.644 1.411 2.977 1.00 86.38 128 GLY A O 1
ATOM 982 N N . VAL A 1 129 ? -2.797 -0.445 2.056 1.00 94.06 129 VAL A N 1
ATOM 983 C CA . VAL A 1 129 ? -1.728 0.235 1.306 1.00 94.06 129 VAL A CA 1
ATOM 984 C C . VAL A 1 129 ? -2.244 0.688 -0.060 1.00 94.06 129 VAL A C 1
ATOM 986 O O . VAL A 1 129 ? -3.026 -0.007 -0.699 1.00 94.06 129 VAL A O 1
ATOM 989 N N . THR A 1 130 ? -1.794 1.847 -0.540 1.00 95.62 130 THR A N 1
ATOM 990 C CA . THR A 1 130 ? -2.181 2.375 -1.858 1.00 95.62 130 THR A CA 1
ATOM 991 C C . THR A 1 130 ? -1.080 2.234 -2.912 1.00 95.62 130 THR A C 1
ATOM 993 O O . THR A 1 130 ? 0.111 2.159 -2.605 1.00 95.62 130 THR A O 1
ATOM 996 N N . TYR A 1 131 ? -1.469 2.290 -4.190 1.00 96.25 131 TYR A N 1
ATOM 997 C CA . TYR A 1 131 ? -0.536 2.318 -5.324 1.00 96.25 131 TYR A CA 1
ATOM 998 C C . TYR A 1 131 ? 0.517 3.424 -5.205 1.00 96.25 131 TYR A C 1
ATOM 1000 O O . TYR A 1 131 ? 1.709 3.167 -5.372 1.00 96.25 131 TYR A O 1
ATOM 1008 N N . GLY A 1 132 ? 0.092 4.646 -4.873 1.00 94.81 132 GLY A N 1
ATOM 1009 C CA . GLY A 1 132 ? 1.000 5.784 -4.736 1.00 94.81 132 GLY A CA 1
ATOM 1010 C C . GLY A 1 132 ? 2.041 5.575 -3.638 1.00 94.81 132 GLY A C 1
ATOM 1011 O O . GLY A 1 132 ? 3.190 5.965 -3.806 1.00 94.81 132 GLY A O 1
ATOM 1012 N N . GLU A 1 133 ? 1.677 4.903 -2.545 1.00 94.88 133 GLU A N 1
ATOM 1013 C CA . GLU A 1 133 ? 2.599 4.627 -1.443 1.00 94.88 133 GLU A CA 1
ATOM 1014 C C . GLU A 1 133 ? 3.658 3.574 -1.770 1.00 94.88 133 GLU A C 1
ATOM 1016 O O . GLU A 1 133 ? 4.733 3.605 -1.167 1.00 94.88 133 GLU A O 1
ATOM 1021 N N . VAL A 1 134 ? 3.371 2.644 -2.683 1.00 96.12 134 VAL A N 1
ATOM 1022 C CA . VAL A 1 134 ? 4.311 1.593 -3.108 1.00 96.12 134 VAL A CA 1
ATOM 1023 C C . VAL A 1 134 ? 5.177 2.060 -4.274 1.00 96.12 134 VAL A C 1
ATOM 1025 O O . VAL A 1 134 ? 6.367 1.750 -4.307 1.00 96.12 134 VAL A O 1
ATOM 1028 N N . ARG A 1 135 ? 4.595 2.819 -5.209 1.00 93.00 135 ARG A N 1
ATOM 1029 C CA . ARG A 1 135 ? 5.262 3.286 -6.432 1.00 93.00 135 ARG A CA 1
ATOM 1030 C C . ARG A 1 135 ? 6.213 4.469 -6.210 1.00 93.00 135 ARG A C 1
ATOM 1032 O O . ARG A 1 135 ? 7.074 4.696 -7.059 1.00 93.00 135 ARG A O 1
ATOM 1039 N N . SER A 1 136 ? 6.031 5.221 -5.120 1.00 82.94 136 SER A N 1
ATOM 1040 C CA . SER A 1 136 ? 6.838 6.397 -4.743 1.00 82.94 136 SER A CA 1
ATOM 1041 C C . SER A 1 136 ? 8.288 6.079 -4.402 1.00 82.94 136 SER A C 1
ATOM 1043 O O . SER A 1 136 ? 8.495 5.059 -3.702 1.00 82.94 136 SER A O 1
#

Radius of gyration: 21.3 Å; chains: 1; bounding box: 50×29×56 Å

Foldseek 3Di:
DPQAKFFQAKAQVDQAAP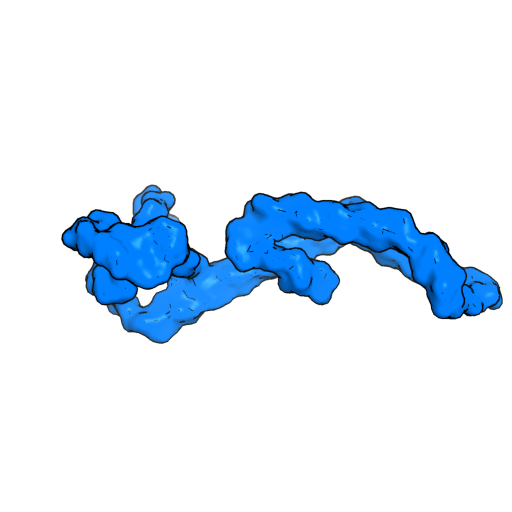PPRDGNHSIFTWIQHPVRDTGTHDPVVVCVVRVDDPVRSVVRNVVNLVVLLVVLLVQLCPDPLVVQLVVQLVVQVPDPDNDDDPRSCVSSVVSVVSSLVSSVVSQVVRPPDDSVSNVD

Secondary structure (DSSP, 8-state):
---S-EEEEEESS--S-TTT-----S-EEEEE-TTS-EEEE-HHHHHHHH---HHHHHHHHHHHHHHHHHHHHHHHHTSHHHHHHHHHHHHHHHSSS---HHHHHHHHHHHHHHHHHHHHHHHHHSTT--HHHHH-

Sequence (136 aa):
MLTQSKALGTDDAVTTCDCCGRSNLKFTVVIELPSGEVVHYGQVCATRNTGKTRPQLNAEMKSHHGEQRAAARRAFQAHPAYLAERARFAERDRLPVRLLGRVAADFVRAARDAADEACREVVARFAGVTYGEVRS